Protein AF-A0A3B8IEY6-F1 (afdb_monomer_lite)

pLDDT: mean 95.99, std 6.66, range [59.19, 98.88]

Radius of gyration: 17.94 Å; chains: 1; bounding box: 39×19×50 Å

Sequence (75 aa):
TTNLELMALSERNVALAQANYERSEVGFGTGQVTGLQLREAQNNLARAKYQLTSQRIQTKQAELSLYFYAGSLVE

Structure (mmCIF, N/CA/C/O backbone):
data_AF-A0A3B8IEY6-F1
#
_entry.id   AF-A0A3B8IEY6-F1
#
loop_
_atom_site.group_PDB
_atom_site.id
_atom_site.type_symbol
_atom_site.label_atom_id
_atom_site.label_alt_id
_atom_site.label_comp_id
_atom_site.label_asym_id
_atom_site.label_entity_id
_atom_site.label_seq_id
_atom_site.pdbx_PDB_ins_code
_atom_site.Cartn_x
_atom_site.Cartn_y
_atom_site.Cartn_z
_atom_site.occupancy
_atom_site.B_iso_or_equiv
_atom_site.auth_seq_id
_atom_site.auth_comp_id
_atom_site.auth_asym_id
_atom_site.auth_atom_id
_atom_site.pdbx_PDB_model_num
ATOM 1 N N . THR A 1 1 ? 15.119 -11.181 -5.156 1.00 68.06 1 THR A N 1
ATOM 2 C CA . THR A 1 1 ? 13.794 -10.574 -5.352 1.00 68.06 1 THR A CA 1
ATOM 3 C C . THR A 1 1 ? 13.862 -9.589 -6.499 1.00 68.06 1 THR A C 1
ATOM 5 O O . THR A 1 1 ? 14.738 -8.733 -6.476 1.00 68.06 1 THR A O 1
ATOM 8 N N . THR A 1 2 ? 13.015 -9.727 -7.514 1.00 91.06 2 THR A N 1
ATOM 9 C CA . THR A 1 2 ? 12.910 -8.813 -8.665 1.00 91.06 2 THR A CA 1
ATOM 10 C C . THR A 1 2 ? 11.977 -7.635 -8.359 1.00 91.06 2 THR A C 1
ATOM 12 O O . THR A 1 2 ? 11.178 -7.692 -7.422 1.00 91.06 2 THR A O 1
ATOM 15 N N . ASN A 1 3 ? 12.023 -6.574 -9.173 1.00 92.44 3 ASN A N 1
ATOM 16 C CA . ASN A 1 3 ? 11.101 -5.439 -9.033 1.00 92.44 3 ASN A CA 1
ATOM 17 C C . ASN A 1 3 ? 9.628 -5.855 -9.183 1.00 92.44 3 ASN A C 1
ATOM 19 O O . ASN A 1 3 ? 8.778 -5.343 -8.457 1.00 92.44 3 ASN A O 1
ATOM 23 N N . LEU A 1 4 ? 9.345 -6.840 -10.046 1.00 94.75 4 LEU A N 1
ATOM 24 C CA . LEU A 1 4 ? 8.014 -7.430 -10.207 1.00 94.75 4 LEU A CA 1
ATOM 25 C C . LEU A 1 4 ? 7.560 -8.179 -8.946 1.00 94.75 4 LEU A C 1
ATOM 27 O O . LEU A 1 4 ? 6.426 -8.007 -8.505 1.00 94.75 4 LEU A O 1
ATOM 31 N N . GLU A 1 5 ? 8.446 -8.962 -8.324 1.00 96.69 5 GLU A N 1
ATOM 32 C CA . GLU A 1 5 ? 8.143 -9.657 -7.065 1.00 96.69 5 GLU A CA 1
ATOM 33 C C . GLU A 1 5 ? 7.891 -8.672 -5.913 1.00 96.69 5 GLU A C 1
ATOM 35 O O . GLU A 1 5 ? 6.953 -8.856 -5.136 1.00 96.69 5 GLU A O 1
ATOM 40 N N . LEU A 1 6 ? 8.681 -7.596 -5.821 1.00 96.56 6 LEU A N 1
ATOM 41 C CA . LEU A 1 6 ? 8.468 -6.531 -4.836 1.00 96.56 6 LEU A CA 1
ATOM 42 C C . LEU A 1 6 ? 7.155 -5.775 -5.080 1.00 96.56 6 LEU A C 1
ATOM 44 O O . LEU A 1 6 ? 6.464 -5.412 -4.122 1.00 96.56 6 LEU A O 1
ATOM 48 N N . MET A 1 7 ? 6.786 -5.547 -6.343 1.00 96.81 7 MET A N 1
ATOM 49 C CA . MET A 1 7 ? 5.505 -4.936 -6.702 1.00 96.81 7 MET A CA 1
ATOM 50 C C . MET A 1 7 ? 4.343 -5.833 -6.272 1.00 96.81 7 MET A C 1
ATOM 52 O O . MET A 1 7 ? 3.458 -5.363 -5.560 1.00 96.81 7 MET A O 1
ATOM 56 N N . ALA A 1 8 ? 4.395 -7.129 -6.589 1.00 97.31 8 ALA A N 1
ATOM 57 C CA . ALA A 1 8 ? 3.378 -8.098 -6.182 1.00 97.31 8 ALA A CA 1
ATOM 58 C C . ALA A 1 8 ? 3.249 -8.207 -4.650 1.00 97.31 8 ALA A C 1
ATOM 60 O O . ALA A 1 8 ? 2.142 -8.289 -4.114 1.00 97.31 8 ALA A O 1
ATOM 61 N N . LEU A 1 9 ? 4.369 -8.163 -3.920 1.00 97.94 9 LEU A N 1
ATOM 62 C CA . LEU A 1 9 ? 4.353 -8.103 -2.457 1.00 97.94 9 LEU A CA 1
ATOM 63 C C . LEU A 1 9 ? 3.681 -6.816 -1.955 1.00 97.94 9 LEU A C 1
ATOM 65 O O . LEU A 1 9 ? 2.878 -6.860 -1.024 1.00 97.94 9 LEU A O 1
ATOM 69 N N . SER A 1 10 ? 3.971 -5.679 -2.588 1.00 97.88 10 SER A N 1
ATOM 70 C CA . SER A 1 10 ? 3.381 -4.387 -2.222 1.00 97.88 10 SER A CA 1
ATOM 71 C C . SER A 1 10 ? 1.872 -4.348 -2.484 1.00 97.88 10 SER A C 1
ATOM 73 O O . SER A 1 10 ? 1.131 -3.785 -1.682 1.00 97.88 10 SER A O 1
ATOM 75 N N . GLU A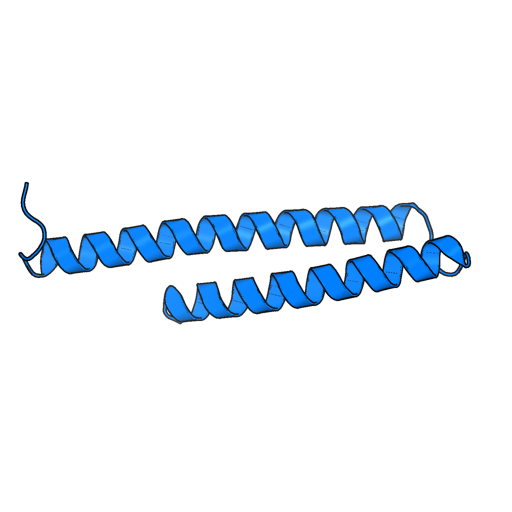 1 11 ? 1.390 -5.003 -3.543 1.00 98.56 11 GLU A N 1
ATOM 76 C CA . GLU A 1 11 ? -0.047 -5.167 -3.813 1.00 98.56 11 GL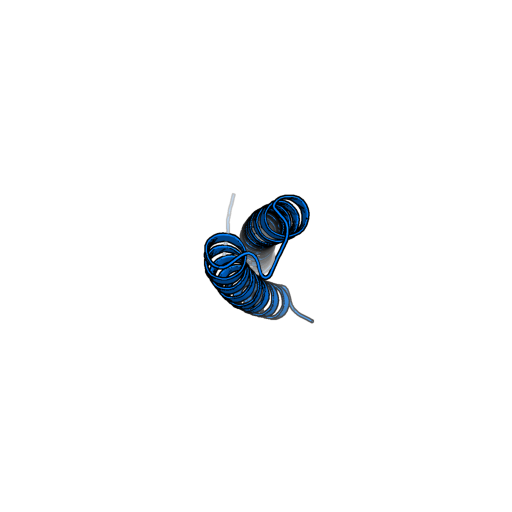U A CA 1
ATOM 77 C C . GLU A 1 11 ? -0.741 -5.986 -2.720 1.00 98.56 11 GLU A C 1
ATOM 79 O O . GLU A 1 11 ? -1.780 -5.572 -2.199 1.00 98.56 11 GLU A O 1
ATOM 84 N N . ARG A 1 12 ? -0.127 -7.097 -2.293 1.00 98.50 12 ARG A N 1
ATOM 85 C CA . ARG A 1 12 ? -0.624 -7.893 -1.157 1.00 98.50 12 ARG A CA 1
ATOM 86 C C . ARG A 1 12 ? -0.646 -7.081 0.138 1.00 98.50 12 ARG A C 1
ATOM 88 O O . ARG A 1 12 ? -1.617 -7.164 0.886 1.00 98.50 12 ARG A O 1
ATOM 95 N N . ASN A 1 13 ? 0.375 -6.260 0.383 1.00 98.56 13 ASN A N 1
ATOM 96 C CA . ASN A 1 13 ? 0.426 -5.391 1.559 1.00 98.56 13 ASN A CA 1
ATOM 97 C C . ASN A 1 13 ? -0.700 -4.350 1.562 1.00 98.56 13 ASN A C 1
ATOM 99 O O . ASN A 1 13 ? -1.293 -4.113 2.612 1.00 98.56 13 ASN A O 1
ATOM 103 N N . VAL A 1 14 ? -1.036 -3.764 0.407 1.00 98.88 14 VAL A N 1
ATOM 104 C CA . VAL A 1 14 ? -2.192 -2.859 0.292 1.00 98.88 14 VAL A CA 1
ATOM 105 C C . VAL A 1 14 ? -3.492 -3.593 0.608 1.00 98.88 14 VAL A C 1
ATOM 107 O O . VAL A 1 14 ? -4.293 -3.071 1.380 1.00 98.88 14 VAL A O 1
ATOM 110 N N . ALA A 1 15 ? -3.688 -4.804 0.076 1.00 98.75 15 ALA A N 1
ATOM 111 C CA . ALA A 1 15 ? -4.884 -5.600 0.354 1.00 98.75 15 ALA A CA 1
ATOM 112 C C . ALA A 1 15 ? -5.025 -5.933 1.852 1.00 98.75 15 ALA A C 1
ATOM 114 O O . ALA A 1 15 ? -6.100 -5.770 2.428 1.00 98.75 15 ALA A O 1
ATOM 115 N N . LEU A 1 16 ? -3.929 -6.327 2.507 1.00 98.81 16 LEU A N 1
ATOM 116 C CA . LEU A 1 16 ? -3.910 -6.590 3.949 1.00 98.81 16 LEU A CA 1
ATOM 117 C C . LEU A 1 16 ? -4.171 -5.322 4.774 1.00 98.81 16 LEU A C 1
ATOM 119 O O . LEU A 1 16 ? -4.958 -5.353 5.719 1.00 98.81 16 LEU A O 1
ATOM 123 N N . ALA A 1 17 ? -3.537 -4.200 4.424 1.00 98.75 17 ALA A N 1
ATOM 124 C CA . ALA A 1 17 ? -3.738 -2.932 5.123 1.00 98.75 17 ALA A CA 1
ATOM 125 C C . ALA A 1 17 ? -5.176 -2.411 4.966 1.00 98.75 17 ALA A C 1
ATOM 127 O O . ALA A 1 17 ? -5.727 -1.854 5.913 1.00 98.75 17 ALA A O 1
ATOM 128 N N . GLN A 1 18 ? -5.794 -2.635 3.803 1.00 98.88 18 GLN A N 1
ATOM 129 C CA . GLN A 1 18 ? -7.189 -2.290 3.533 1.00 98.88 18 GLN A CA 1
ATOM 130 C C . GLN A 1 18 ? -8.136 -3.125 4.405 1.00 98.88 18 GLN A C 1
ATOM 132 O O . GLN A 1 18 ? -8.955 -2.556 5.121 1.00 98.88 18 GLN A O 1
ATOM 137 N N . ALA A 1 19 ? -7.954 -4.449 4.445 1.00 98.75 19 ALA A N 1
ATOM 138 C CA . ALA A 1 19 ? -8.756 -5.331 5.294 1.00 98.75 19 ALA A CA 1
ATOM 139 C C . ALA A 1 19 ? -8.607 -5.007 6.795 1.00 98.75 19 ALA A C 1
ATOM 141 O O . ALA A 1 19 ? -9.572 -5.075 7.558 1.00 98.75 19 ALA A O 1
ATOM 142 N N . ASN A 1 20 ? -7.401 -4.629 7.233 1.00 98.56 20 ASN A N 1
ATOM 143 C CA . ASN A 1 20 ? -7.162 -4.201 8.611 1.00 98.56 20 ASN A CA 1
ATOM 144 C C . ASN A 1 20 ? -7.853 -2.870 8.926 1.00 98.56 20 ASN A C 1
ATOM 146 O O . ASN A 1 20 ? -8.437 -2.740 9.998 1.00 98.56 20 ASN A O 1
ATOM 150 N N . TYR A 1 21 ? -7.816 -1.907 8.003 1.00 98.75 21 TYR A N 1
ATOM 151 C CA . TYR A 1 21 ? -8.536 -0.644 8.150 1.00 98.75 21 TYR A CA 1
ATOM 152 C C . T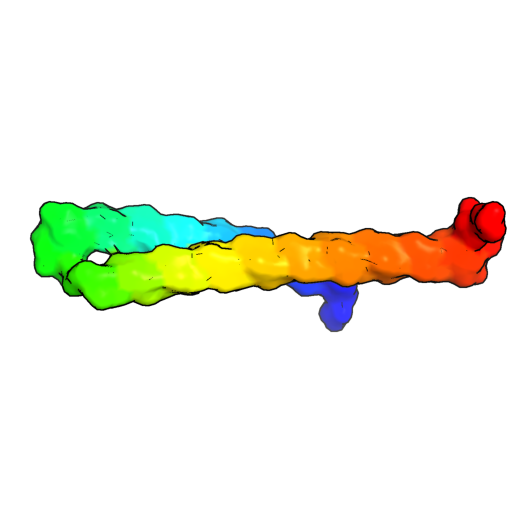YR A 1 21 ? -10.049 -0.861 8.268 1.00 98.75 21 TYR A C 1
ATOM 154 O O . TYR A 1 21 ? -10.647 -0.379 9.226 1.00 98.75 21 TYR A O 1
ATOM 162 N N . GLU A 1 22 ? -10.640 -1.661 7.380 1.00 98.75 22 GLU A N 1
ATOM 163 C CA . GLU A 1 22 ? -12.073 -1.990 7.410 1.00 98.75 22 GLU A CA 1
ATOM 164 C C . GLU A 1 22 ? -12.475 -2.662 8.730 1.00 98.75 22 GLU A C 1
ATOM 166 O O . GLU A 1 22 ? -13.486 -2.314 9.343 1.00 98.75 22 GLU A O 1
ATOM 171 N N . ARG A 1 23 ? -11.644 -3.582 9.236 1.00 98.56 23 ARG A N 1
ATOM 172 C CA . ARG A 1 23 ? -11.860 -4.198 10.552 1.00 98.56 23 ARG A CA 1
ATOM 173 C C . ARG A 1 23 ? -11.783 -3.172 11.684 1.00 98.56 23 ARG A C 1
ATOM 175 O O . ARG A 1 23 ? -12.591 -3.234 12.611 1.00 98.56 23 ARG A O 1
ATOM 182 N N . SER A 1 24 ? -10.825 -2.247 11.629 1.00 98.50 24 SER A N 1
ATOM 183 C CA . SER A 1 24 ? -10.691 -1.170 12.614 1.00 98.50 24 SER A CA 1
ATOM 184 C C . SER A 1 24 ? -11.865 -0.190 12.571 1.00 98.50 24 SER A C 1
ATOM 186 O O . SER A 1 24 ? -12.267 0.284 13.629 1.00 98.50 24 SER A O 1
ATOM 188 N N . GLU A 1 25 ? -12.446 0.089 11.400 1.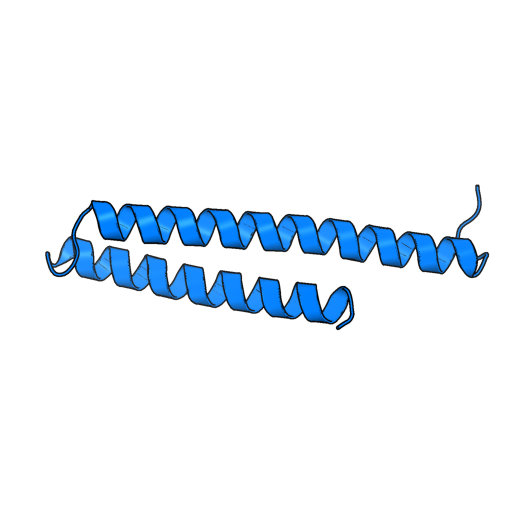00 98.50 25 GLU A N 1
ATOM 189 C CA . GLU A 1 25 ? -13.662 0.909 11.283 1.00 98.50 25 GLU A CA 1
ATOM 190 C C . GLU A 1 25 ? -14.847 0.255 11.993 1.00 98.50 25 GLU A C 1
ATOM 192 O O . GLU A 1 25 ? -15.502 0.900 12.816 1.00 98.50 25 GLU A O 1
ATOM 197 N N . VAL A 1 26 ? -15.077 -1.039 11.741 1.00 98.50 26 VAL A N 1
ATOM 198 C CA . VAL A 1 26 ? -16.127 -1.805 12.429 1.00 98.50 26 VAL A CA 1
ATOM 199 C C . VAL A 1 26 ? -15.886 -1.804 13.939 1.00 98.50 26 VAL A C 1
ATOM 201 O O . VAL A 1 26 ? -16.785 -1.462 14.707 1.00 98.50 26 VAL A O 1
ATOM 204 N N . GLY A 1 27 ? -14.661 -2.120 14.368 1.00 98.44 27 GLY A N 1
ATOM 205 C CA . GLY A 1 27 ? -14.305 -2.161 15.784 1.00 98.44 27 GLY A CA 1
ATOM 206 C C . GLY A 1 27 ? -14.464 -0.807 16.478 1.00 98.44 27 GLY A C 1
ATOM 207 O O . GLY A 1 27 ? -14.884 -0.760 17.632 1.00 98.44 27 GLY A O 1
ATOM 208 N N . PHE A 1 28 ? -14.164 0.299 15.793 1.00 98.38 28 PHE A N 1
ATOM 209 C CA . PHE A 1 28 ? -14.353 1.642 16.336 1.00 98.38 28 PHE A CA 1
ATOM 210 C C . PHE A 1 28 ? -15.843 1.955 16.503 1.00 98.38 28 PHE A C 1
ATOM 212 O O . PHE A 1 28 ? -16.252 2.419 17.567 1.00 98.38 28 PHE A O 1
ATOM 219 N N . GLY A 1 29 ? -16.666 1.609 15.506 1.00 97.81 29 GLY A N 1
ATOM 220 C CA . GLY A 1 29 ? -18.123 1.756 15.568 1.00 97.81 29 GLY A CA 1
ATOM 221 C C . GLY A 1 29 ? -18.776 0.974 16.714 1.00 97.81 29 GLY A C 1
ATOM 222 O O . GLY A 1 29 ? -19.791 1.410 17.251 1.00 97.81 29 GLY A O 1
ATOM 223 N N . THR A 1 30 ? -18.174 -0.143 17.139 1.00 98.12 30 THR A N 1
ATOM 224 C CA . THR A 1 30 ? -18.636 -0.947 18.285 1.00 98.12 30 THR A CA 1
ATOM 225 C C . THR A 1 30 ? -17.899 -0.653 19.598 1.00 98.12 30 THR A C 1
ATOM 227 O O . THR A 1 30 ? -18.129 -1.346 20.587 1.00 98.12 30 THR A O 1
ATOM 230 N N . GLY A 1 31 ? -16.973 0.314 19.626 1.00 97.38 31 GLY A N 1
ATOM 231 C CA . GLY A 1 31 ? -16.171 0.652 20.812 1.00 97.38 31 GLY A CA 1
ATOM 232 C C . GLY A 1 31 ? -15.093 -0.375 21.203 1.00 97.38 31 GLY A C 1
ATOM 233 O O . GLY A 1 31 ? -14.551 -0.302 22.302 1.00 97.38 31 GLY A O 1
ATOM 234 N N . GLN A 1 32 ? -14.770 -1.330 20.327 1.00 97.88 32 GLN A N 1
ATOM 235 C CA . GLN A 1 32 ? -13.752 -2.372 20.541 1.00 97.88 32 GLN A CA 1
ATOM 236 C C . GLN A 1 32 ? -12.320 -1.884 20.283 1.00 97.88 32 GLN A C 1
ATOM 238 O O . GLN A 1 32 ? -11.373 -2.460 20.816 1.00 97.88 32 GLN A O 1
ATOM 243 N N . VAL A 1 33 ? -12.148 -0.841 19.468 1.00 97.69 33 VAL A N 1
ATOM 244 C CA . VAL A 1 33 ? -10.858 -0.166 19.277 1.00 97.69 33 VAL A CA 1
ATOM 245 C C . VAL A 1 33 ? -11.003 1.335 19.484 1.00 97.69 33 VAL A C 1
ATOM 247 O O . VAL A 1 33 ? -12.069 1.917 19.294 1.00 97.69 33 VAL A O 1
ATOM 250 N N . THR A 1 34 ? -9.906 1.971 19.877 1.00 98.38 34 THR A N 1
ATOM 251 C CA . THR A 1 34 ? -9.837 3.417 20.098 1.00 98.38 34 THR A CA 1
ATOM 252 C C . THR A 1 34 ? -9.703 4.187 18.783 1.00 98.38 34 THR A C 1
ATOM 254 O O . THR A 1 34 ? -9.240 3.659 17.769 1.00 98.38 34 THR A O 1
ATOM 257 N N . GLY A 1 35 ? -10.019 5.485 18.809 1.00 98.25 35 GLY A N 1
ATOM 258 C CA . GLY A 1 35 ? -9.790 6.367 17.658 1.00 98.25 35 GLY A CA 1
ATOM 259 C C . GLY A 1 35 ? -8.313 6.461 17.247 1.00 98.25 35 GLY A C 1
ATOM 260 O O . GLY A 1 35 ? -8.012 6.638 16.068 1.00 98.25 35 GLY A O 1
ATOM 261 N N . LEU A 1 36 ? -7.382 6.279 18.194 1.00 98.44 36 LEU A N 1
ATOM 262 C CA . LEU A 1 36 ? -5.950 6.220 17.896 1.00 98.44 36 LEU A CA 1
ATOM 263 C C . LEU A 1 36 ? -5.614 4.999 17.027 1.00 98.44 36 LEU A C 1
ATOM 265 O O . LEU A 1 36 ? -4.972 5.156 15.994 1.00 98.44 36 LEU A O 1
ATOM 269 N N . GLN A 1 37 ? -6.116 3.817 17.391 1.00 98.25 37 GLN A N 1
ATOM 270 C CA . GLN A 1 37 ? -5.903 2.580 16.627 1.00 98.25 37 GLN A CA 1
ATOM 271 C C . GLN A 1 37 ? -6.539 2.646 15.231 1.00 98.25 37 GLN A C 1
ATOM 273 O O . GLN A 1 37 ? -5.944 2.184 14.257 1.00 98.25 37 GLN A O 1
ATOM 278 N N . LEU A 1 38 ? -7.717 3.270 15.102 1.00 98.75 38 LEU A N 1
ATOM 279 C CA . LEU A 1 38 ? -8.322 3.529 13.792 1.00 98.75 38 LEU A CA 1
ATOM 280 C C . LEU A 1 38 ? -7.413 4.416 12.925 1.00 98.75 38 LEU A C 1
ATOM 282 O O . LEU A 1 38 ? -7.144 4.097 11.766 1.00 98.75 38 LEU A O 1
ATOM 286 N N . ARG A 1 39 ? -6.884 5.504 13.496 1.00 98.69 39 ARG A N 1
ATOM 287 C CA . ARG A 1 39 ? -5.968 6.415 12.797 1.00 98.69 39 ARG A CA 1
ATOM 288 C C . ARG A 1 39 ? -4.640 5.741 12.433 1.00 98.69 39 ARG A C 1
ATOM 290 O O . ARG A 1 39 ? -4.063 6.043 11.389 1.00 98.69 39 ARG A O 1
ATOM 297 N N . GLU A 1 40 ? -4.142 4.820 13.249 1.00 98.69 40 GLU A N 1
ATOM 298 C CA . GLU A 1 40 ? -2.973 3.998 12.912 1.00 98.69 40 GLU A CA 1
ATOM 299 C C . GLU A 1 40 ? -3.243 3.089 11.709 1.00 98.69 40 GLU A C 1
ATOM 301 O O . GLU A 1 40 ? -2.419 3.042 10.792 1.00 98.69 40 GLU A O 1
ATOM 306 N N . ALA A 1 41 ? -4.411 2.442 11.652 1.00 98.69 41 ALA A N 1
ATOM 307 C CA . ALA A 1 41 ? -4.810 1.626 10.507 1.00 98.69 41 ALA A CA 1
ATOM 308 C C . ALA A 1 41 ? -4.945 2.463 9.219 1.00 98.69 41 ALA A C 1
ATOM 310 O O . ALA A 1 41 ? -4.438 2.061 8.169 1.00 98.69 41 ALA A O 1
ATOM 311 N N . GLN A 1 42 ? -5.521 3.670 9.310 1.00 98.81 42 GLN A N 1
ATOM 312 C CA . GLN A 1 42 ? -5.574 4.636 8.200 1.00 98.81 42 GLN A CA 1
ATOM 313 C C . GLN A 1 42 ? -4.175 5.010 7.695 1.00 98.81 42 GLN A C 1
ATOM 315 O O . GLN A 1 42 ? -3.906 4.965 6.492 1.00 98.81 42 GLN A O 1
ATOM 320 N N . ASN A 1 43 ? -3.264 5.352 8.611 1.00 98.81 43 ASN A N 1
ATOM 321 C CA . ASN A 1 43 ? -1.887 5.700 8.262 1.00 98.81 43 ASN A CA 1
ATOM 322 C C . ASN A 1 43 ? -1.144 4.521 7.625 1.00 98.81 43 ASN A C 1
ATOM 324 O O . ASN A 1 43 ? -0.380 4.721 6.679 1.00 98.81 43 ASN A O 1
ATOM 328 N N . ASN A 1 44 ? -1.361 3.299 8.118 1.00 98.69 44 ASN A N 1
ATOM 329 C CA . ASN A 1 44 ? -0.776 2.093 7.541 1.00 98.69 44 ASN A CA 1
ATOM 330 C C . ASN A 1 44 ? -1.268 1.880 6.099 1.00 98.69 44 ASN A C 1
ATOM 332 O O . ASN A 1 44 ? -0.454 1.741 5.187 1.00 98.69 44 ASN A O 1
ATOM 336 N N . LEU A 1 45 ? -2.580 1.974 5.865 1.00 98.88 45 LEU A N 1
ATOM 337 C CA . LEU A 1 45 ? -3.158 1.882 4.524 1.00 98.88 45 LEU A CA 1
ATOM 338 C C . LEU A 1 45 ? -2.598 2.947 3.571 1.00 98.88 45 LEU A C 1
ATOM 340 O O . LEU A 1 45 ? -2.225 2.627 2.440 1.00 98.88 45 LEU A O 1
ATOM 344 N N . ALA A 1 46 ? -2.498 4.201 4.021 1.00 98.81 46 ALA A N 1
ATOM 345 C CA . ALA A 1 46 ? -1.909 5.275 3.225 1.00 98.81 46 ALA A CA 1
ATOM 346 C C . ALA A 1 46 ? -0.451 4.958 2.853 1.00 98.81 46 ALA A C 1
ATOM 348 O O . ALA A 1 46 ? -0.088 5.005 1.677 1.00 98.81 46 ALA A O 1
ATOM 349 N N . ARG A 1 47 ? 0.372 4.554 3.830 1.00 98.81 47 ARG A N 1
ATOM 350 C CA . ARG A 1 47 ? 1.775 4.162 3.608 1.00 98.81 47 ARG A CA 1
ATOM 351 C C . ARG A 1 47 ? 1.903 2.986 2.641 1.00 98.81 47 ARG A C 1
ATOM 353 O O . ARG A 1 47 ? 2.729 3.052 1.735 1.00 98.81 47 ARG A O 1
ATOM 360 N N . ALA A 1 48 ? 1.071 1.954 2.779 1.00 98.75 48 ALA A N 1
ATOM 361 C CA . ALA A 1 48 ? 1.073 0.806 1.874 1.00 98.75 48 ALA A CA 1
ATOM 362 C C . ALA A 1 48 ? 0.763 1.225 0.425 1.00 98.75 48 ALA A C 1
ATOM 364 O O . ALA A 1 48 ? 1.444 0.788 -0.505 1.00 98.75 48 ALA A O 1
ATOM 365 N N . LYS A 1 49 ? -0.211 2.125 0.225 1.00 98.81 49 LYS A N 1
ATOM 366 C CA . LYS A 1 49 ? -0.540 2.677 -1.101 1.00 98.81 49 LYS A CA 1
ATOM 367 C C . LYS A 1 49 ? 0.621 3.485 -1.686 1.00 98.81 49 LYS A C 1
ATOM 369 O O . LYS A 1 49 ? 0.947 3.303 -2.858 1.00 98.81 49 LYS A O 1
ATOM 374 N N . TYR A 1 50 ? 1.281 4.325 -0.886 1.00 98.69 50 TYR A N 1
ATOM 375 C CA . TYR A 1 50 ? 2.473 5.059 -1.330 1.00 98.69 50 TYR A CA 1
ATOM 376 C C . TYR A 1 50 ? 3.617 4.123 -1.730 1.00 98.69 50 TYR A C 1
ATOM 378 O O . TYR A 1 50 ? 4.230 4.324 -2.780 1.00 98.69 50 TYR A O 1
ATOM 386 N N . GLN A 1 51 ? 3.864 3.077 -0.939 1.00 98.31 51 GLN A N 1
ATOM 387 C CA . GLN A 1 51 ? 4.889 2.078 -1.232 1.00 98.31 51 GLN A CA 1
ATOM 388 C C . GLN A 1 51 ? 4.616 1.377 -2.568 1.00 98.31 51 GLN A C 1
ATOM 390 O O . GLN A 1 51 ? 5.515 1.282 -3.401 1.00 98.31 51 GLN A O 1
ATOM 395 N N . LEU A 1 52 ? 3.373 0.946 -2.810 1.00 98.62 52 LEU A N 1
ATOM 396 C CA . LEU A 1 52 ? 2.985 0.325 -4.077 1.00 98.62 52 LEU A CA 1
ATOM 397 C C . LEU A 1 52 ? 3.215 1.265 -5.268 1.00 98.62 52 LEU A C 1
ATOM 399 O O . LEU A 1 52 ? 3.766 0.845 -6.285 1.00 98.62 52 LEU A O 1
ATOM 403 N N . THR A 1 53 ? 2.836 2.538 -5.146 1.00 98.56 53 THR A N 1
ATOM 404 C CA . THR A 1 53 ? 3.073 3.534 -6.201 1.00 98.56 53 THR A CA 1
ATOM 405 C C . THR A 1 53 ? 4.564 3.713 -6.481 1.00 98.56 53 THR A C 1
ATOM 407 O O . THR A 1 53 ? 4.971 3.693 -7.642 1.00 98.56 53 THR A O 1
ATOM 410 N N . SER A 1 54 ? 5.392 3.823 -5.438 1.00 98.06 54 SER A N 1
ATOM 411 C CA . SER A 1 54 ? 6.849 3.906 -5.596 1.00 98.06 54 SER A CA 1
ATOM 412 C C . SER A 1 54 ? 7.406 2.666 -6.301 1.00 98.06 54 SER A C 1
ATOM 414 O O . SER A 1 54 ? 8.166 2.784 -7.263 1.00 98.06 54 SER A O 1
ATOM 416 N N . GLN A 1 55 ? 6.954 1.476 -5.899 1.00 98.06 55 GLN A N 1
ATOM 417 C CA . GLN A 1 55 ? 7.404 0.217 -6.484 1.00 98.06 55 GLN A CA 1
ATOM 418 C C . GLN A 1 55 ? 6.992 0.072 -7.956 1.00 98.06 55 GLN A C 1
ATOM 420 O O . GLN A 1 55 ? 7.767 -0.443 -8.762 1.00 98.06 55 GLN A O 1
ATOM 425 N N . ARG A 1 56 ? 5.806 0.566 -8.336 1.00 98.12 56 ARG A N 1
ATOM 426 C CA . ARG A 1 56 ? 5.357 0.626 -9.738 1.00 98.12 56 ARG A CA 1
ATOM 427 C C . ARG A 1 56 ? 6.258 1.522 -10.583 1.00 98.12 56 ARG A C 1
ATOM 429 O O . ARG A 1 56 ? 6.669 1.108 -11.664 1.00 98.12 56 ARG A O 1
ATOM 436 N N . ILE A 1 57 ? 6.607 2.707 -10.076 1.00 98.19 57 ILE A N 1
ATOM 437 C CA . ILE A 1 57 ? 7.520 3.635 -10.762 1.00 98.19 57 ILE A CA 1
ATOM 438 C C . ILE A 1 57 ? 8.890 2.980 -10.964 1.00 98.19 57 ILE A C 1
ATOM 440 O O . ILE A 1 57 ? 9.383 2.941 -12.089 1.00 98.19 57 ILE A O 1
ATOM 444 N N . GLN A 1 58 ? 9.467 2.399 -9.910 1.00 97.44 58 GLN A N 1
ATOM 445 C CA . GLN A 1 58 ? 10.769 1.723 -9.983 1.00 97.44 58 GLN A CA 1
ATOM 446 C C . GLN A 1 58 ? 10.752 0.536 -10.952 1.00 97.44 58 GLN A C 1
ATOM 448 O O . GLN A 1 58 ? 11.684 0.344 -11.732 1.00 97.44 58 GLN A O 1
ATOM 453 N N . THR A 1 59 ? 9.671 -0.248 -10.944 1.00 97.44 59 THR A N 1
ATOM 454 C CA . THR A 1 59 ? 9.497 -1.368 -11.879 1.00 97.44 59 THR A CA 1
ATOM 455 C C . THR A 1 59 ? 9.462 -0.870 -13.319 1.00 97.44 59 THR A C 1
ATOM 457 O O . THR A 1 59 ? 10.141 -1.441 -14.170 1.00 97.44 59 THR A O 1
ATOM 460 N N . LYS A 1 60 ? 8.743 0.227 -13.591 1.00 97.00 60 LYS A N 1
ATOM 461 C CA . LYS A 1 60 ? 8.666 0.791 -14.941 1.00 97.00 60 LYS A CA 1
ATOM 462 C C . LYS A 1 60 ? 9.995 1.380 -15.405 1.00 97.00 60 LYS A C 1
ATOM 464 O O . LYS A 1 60 ? 10.372 1.184 -16.555 1.00 97.00 60 LYS A O 1
ATOM 469 N N . GLN A 1 61 ? 10.724 2.052 -14.517 1.00 96.94 61 GLN A N 1
ATOM 470 C CA . GLN A 1 61 ? 12.073 2.538 -14.810 1.00 96.94 61 GLN A CA 1
ATOM 471 C C . GLN A 1 61 ? 13.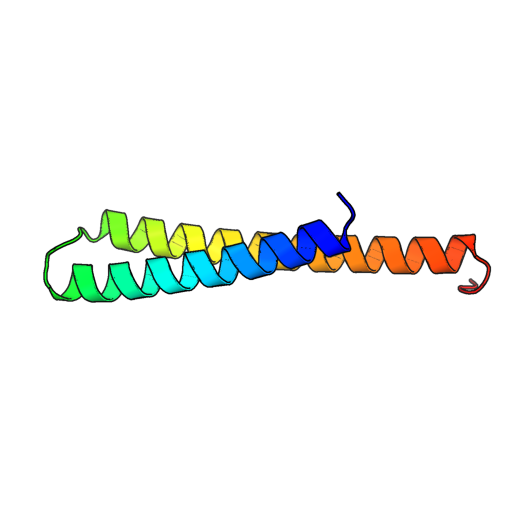014 1.386 -15.171 1.00 96.94 61 GLN A C 1
ATOM 473 O O . GLN A 1 61 ? 13.709 1.468 -16.176 1.00 96.94 61 GLN A O 1
ATOM 478 N N . ALA A 1 62 ? 12.980 0.287 -14.413 1.00 95.62 62 ALA A N 1
ATOM 479 C CA . ALA A 1 62 ? 13.794 -0.886 -14.713 1.00 95.62 62 ALA A CA 1
ATOM 480 C C . ALA A 1 62 ? 13.422 -1.544 -16.052 1.00 95.62 62 ALA A C 1
ATOM 482 O O . ALA A 1 62 ? 14.309 -1.988 -16.777 1.00 95.62 62 ALA A O 1
ATOM 483 N N . GLU A 1 63 ? 12.132 -1.576 -16.403 1.00 94.88 63 GLU A N 1
ATOM 484 C CA . GLU A 1 63 ? 11.670 -2.044 -17.715 1.00 94.88 63 GLU A CA 1
ATOM 485 C C . GLU A 1 63 ? 12.226 -1.168 -18.852 1.00 94.88 63 GLU A C 1
ATOM 487 O O . GLU A 1 63 ? 12.759 -1.688 -19.830 1.00 94.88 63 GLU A O 1
ATOM 492 N N . LEU A 1 64 ? 12.171 0.160 -18.704 1.00 95.69 64 LEU A N 1
ATOM 493 C CA . LEU A 1 64 ? 12.734 1.095 -19.683 1.00 95.69 64 LEU A CA 1
ATOM 494 C C . LEU A 1 64 ? 14.253 0.939 -19.818 1.00 95.69 64 LEU A C 1
ATOM 496 O O . LEU A 1 64 ? 14.761 0.896 -20.936 1.00 95.69 64 LEU A O 1
ATOM 500 N N . SER A 1 65 ? 14.976 0.801 -18.702 1.00 94.62 65 SER A N 1
ATOM 501 C CA . SER A 1 65 ? 16.419 0.541 -18.722 1.00 94.62 65 SER A CA 1
ATOM 502 C C . SER A 1 65 ? 16.751 -0.767 -19.439 1.00 94.62 65 SER A C 1
ATOM 504 O O . SER A 1 65 ? 17.709 -0.810 -20.205 1.00 94.62 65 SER A O 1
ATOM 506 N N . LEU A 1 66 ? 15.949 -1.819 -19.244 1.00 94.44 66 LEU A N 1
ATOM 507 C CA . LEU A 1 66 ? 16.133 -3.083 -19.953 1.00 94.44 66 LEU A CA 1
ATOM 508 C C . LEU A 1 66 ? 15.979 -2.905 -21.469 1.00 94.44 66 LEU A C 1
ATOM 510 O O . LEU A 1 66 ? 16.832 -3.388 -22.212 1.00 94.44 66 LEU A O 1
ATOM 514 N N . TYR A 1 67 ? 14.946 -2.193 -21.932 1.00 95.56 67 TYR A N 1
ATOM 515 C CA . TYR A 1 67 ? 14.778 -1.911 -23.362 1.00 95.56 67 TYR A CA 1
ATOM 516 C C . TYR A 1 67 ? 15.909 -1.048 -23.930 1.00 95.56 67 TYR A C 1
ATOM 518 O O . TYR A 1 67 ? 16.397 -1.322 -25.026 1.00 95.56 67 TYR A O 1
ATOM 526 N N . PHE A 1 68 ? 16.373 -0.050 -23.176 1.00 94.56 68 PHE A N 1
ATOM 527 C CA . PHE A 1 68 ? 17.513 0.776 -23.573 1.00 94.56 68 PHE A CA 1
ATOM 528 C C . PHE A 1 68 ? 18.782 -0.062 -23.758 1.00 94.56 68 PHE A C 1
ATOM 530 O O . PHE A 1 68 ? 19.403 -0.022 -24.817 1.00 94.56 68 PHE A O 1
ATOM 537 N N . TYR A 1 69 ? 19.135 -0.896 -22.776 1.00 93.88 69 TYR A N 1
ATOM 538 C CA . TYR A 1 69 ? 20.314 -1.762 -22.878 1.00 93.88 69 TYR A CA 1
ATOM 539 C C . TYR A 1 69 ? 20.172 -2.861 -23.935 1.00 93.88 69 TYR A C 1
ATOM 541 O O . TYR A 1 69 ? 21.172 -3.290 -24.504 1.00 93.88 69 TYR A O 1
ATOM 549 N N . ALA A 1 70 ? 18.946 -3.298 -24.227 1.00 95.25 70 ALA A N 1
ATOM 550 C CA . ALA A 1 70 ? 18.660 -4.216 -25.325 1.00 95.25 70 ALA A CA 1
ATOM 551 C C . ALA A 1 70 ? 18.711 -3.542 -26.712 1.00 95.25 70 ALA A C 1
ATOM 553 O O . ALA A 1 70 ? 18.559 -4.231 -27.720 1.00 95.25 70 ALA A O 1
ATOM 554 N N . GLY A 1 71 ? 18.901 -2.218 -26.779 1.00 91.88 71 GLY A N 1
ATOM 555 C CA . GLY A 1 71 ? 18.924 -1.448 -28.024 1.00 91.88 71 GLY A CA 1
ATOM 556 C C . GLY A 1 71 ? 17.555 -1.299 -28.694 1.00 91.88 71 GLY A C 1
ATOM 557 O O . GLY A 1 71 ? 17.486 -0.902 -29.854 1.00 91.88 71 GLY A O 1
ATOM 558 N N . SER A 1 72 ? 16.466 -1.631 -27.993 1.00 90.94 72 SER A N 1
ATOM 559 C CA . SER A 1 72 ? 15.093 -1.514 -28.499 1.00 90.94 72 SER A CA 1
ATOM 560 C C . SER A 1 72 ? 14.416 -0.195 -28.124 1.00 90.94 72 SER A C 1
ATOM 562 O O . SER A 1 72 ? 13.371 0.131 -28.684 1.00 90.94 72 SER A O 1
ATOM 564 N N . LEU A 1 73 ? 15.020 0.578 -27.217 1.00 84.19 73 LEU A N 1
ATOM 565 C CA . LEU A 1 73 ? 14.660 1.964 -26.933 1.00 84.19 73 LEU A CA 1
ATOM 566 C C . LEU A 1 73 ? 15.788 2.874 -27.434 1.00 84.19 73 LEU A C 1
ATOM 568 O O . LEU A 1 73 ? 16.911 2.790 -26.940 1.00 84.19 73 LEU A O 1
ATOM 572 N N . VAL A 1 74 ? 15.487 3.712 -28.426 1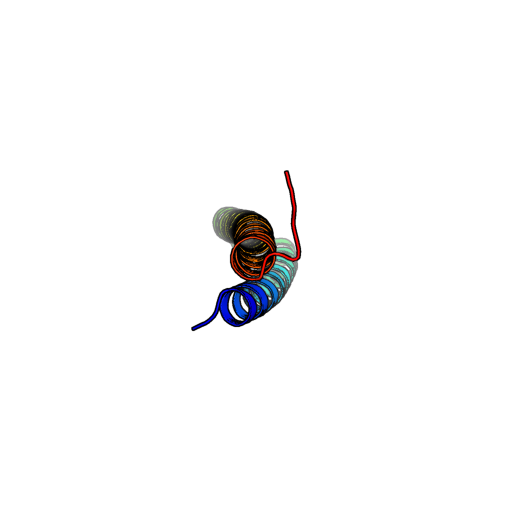.00 70.69 74 VAL A N 1
ATOM 573 C CA . VAL A 1 74 ? 16.422 4.677 -29.022 1.00 70.69 74 VAL A CA 1
ATOM 574 C C . VAL A 1 74 ? 16.041 6.076 -28.544 1.00 70.69 74 VAL A C 1
ATOM 576 O O . VAL A 1 74 ? 14.866 6.414 -28.662 1.00 70.69 74 VAL A O 1
ATOM 579 N N . GLU A 1 75 ? 17.026 6.850 -28.061 1.00 59.19 75 GLU A N 1
ATOM 580 C CA . GLU A 1 75 ? 17.155 8.281 -28.409 1.00 59.19 75 GLU A CA 1
ATOM 581 C C . GLU A 1 75 ? 15.905 9.170 -28.377 1.00 59.19 75 GLU A C 1
ATOM 583 O O . GLU A 1 75 ? 15.489 9.510 -29.510 1.00 59.19 75 GLU A O 1
#

Foldseek 3Di:
DDLVVQLVVLVVQLVVLVVLLVVVVVCVVVVNDDPVSNVVSVVSNVVSVVSNVVSVVVNVVVVVVVCVVVVNDDD

Secondary structure (DSSP, 8-state):
--HHHHHHHHHHHHHHHHHHHHHHHHHHHTTSS-HHHHHHHHHHHHHHHHHHHHHHHHHHHHHHHHHHHTT-S--